Protein AF-E1YC82-F1 (afdb_monomer)

Solvent-accessible surface area (backbone atoms only — not comparable to full-atom values): 5538 Å² total; per-residue (Å²): 134,84,80,82,82,83,86,77,88,91,77,87,80,91,76,95,67,98,45,50,68,59,51,45,50,54,54,50,52,46,39,74,76,66,49,61,53,88,74,43,59,70,46,75,37,89,66,58,65,50,57,55,52,42,47,45,73,71,26,71,82,31,46,81,45,69,30,60,69,53,50,53,53,57,49,58,76,73,48,62,76,94,71,66,128

Organism: NCBI:txid201089

Foldseek 3Di:
DDDDDDDDDQDDDDDDDDDLVVLLVVLVVSVVVPDDLQPAAEDEDCDPPSNVVSNCVSRVNHDYHYHVVSVLVVVCVVDDPVPND

Sequence (85 aa):
MKKQVESGCWAFQAGDKESAPAWREFFRDLKKRGLDGRDMVLGAMDGLPGLKKVFKEEFPKAKVQRCQVHVSRNVLAKVPRKRHV

Mean predicted aligned error: 4.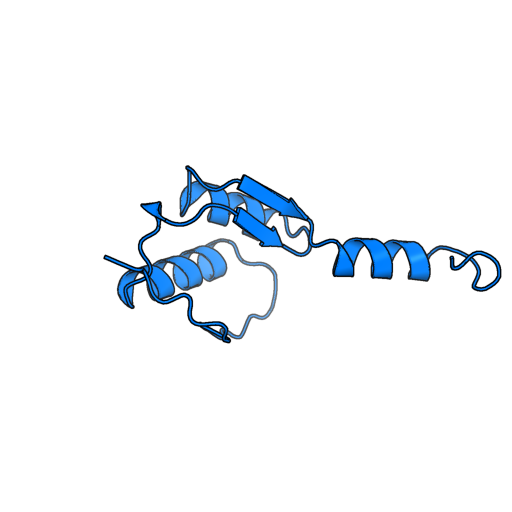89 Å

Secondary structure (DSSP, 8-state):
-PPP---S-------SS--HHHHHHHHHHHHHTT--GGG--EEEE---HHHHHHHHHH-TTSEEEE-HHHHHHHHHTTS-GGG--

Nearest PDB structures (foldseek):
  6xgx-assembly1_B  TM=9.272E-01  e=2.166E-03  Acetivibrio thermocellus ATCC 27405
  9fcx-assembly2_B  TM=4.796E-01  e=1.053E+00  Kitasatospora cystarginea
  9fcs-assembly2_B  TM=4.636E-01  e=1.773E+00  Kitasatospora cystarginea
  4dzr-assembly1_A  TM=3.955E-01  e=1.280E+00  Alicyclobacillus acidocaldarius subsp. acidocaldarius DSM 446
  2rfl-assembly7_G  TM=4.055E-01  e=1.662E+00  Agrobacterium fabrum str. C58

Structure (mmCIF, N/CA/C/O backbone):
data_AF-E1YC82-F1
#
_entry.id   AF-E1YC82-F1
#
loop_
_atom_site.group_PDB
_atom_site.id
_atom_site.type_symbol
_atom_site.label_atom_id
_atom_site.label_alt_id
_atom_site.label_comp_id
_atom_site.label_asym_id
_atom_site.label_entity_id
_atom_site.label_seq_id
_atom_site.pdbx_PDB_ins_code
_atom_site.Cartn_x
_atom_site.Cartn_y
_atom_site.Cartn_z
_atom_site.occupancy
_atom_site.B_iso_or_equiv
_atom_site.auth_seq_id
_atom_site.auth_comp_id
_atom_site.auth_asym_id
_atom_site.auth_atom_id
_atom_site.pdbx_PDB_model_num
ATOM 1 N N . MET A 1 1 ? -24.403 -14.315 8.257 1.00 39.44 1 MET A N 1
ATOM 2 C CA . MET A 1 1 ? -24.457 -12.958 7.671 1.00 39.44 1 MET A CA 1
ATOM 3 C C . MET A 1 1 ? -23.355 -12.861 6.620 1.00 39.44 1 MET A C 1
ATOM 5 O O . MET A 1 1 ? -22.188 -12.861 6.987 1.00 39.44 1 MET A O 1
ATOM 9 N N . LYS A 1 2 ? -23.686 -12.952 5.324 1.00 44.47 2 LYS A N 1
ATOM 10 C CA . LYS A 1 2 ? -22.682 -12.913 4.246 1.00 44.47 2 LYS A CA 1
ATOM 11 C C . LYS A 1 2 ? -22.275 -11.451 4.041 1.00 44.47 2 LYS A C 1
ATOM 13 O O . LYS A 1 2 ? -23.133 -10.651 3.686 1.00 44.47 2 LYS A O 1
ATOM 18 N N . LYS A 1 3 ? -21.012 -11.091 4.292 1.00 59.72 3 LYS A N 1
ATOM 19 C CA . LYS A 1 3 ? -20.489 -9.784 3.866 1.00 59.72 3 LYS A CA 1
ATOM 20 C C . LYS A 1 3 ? -20.506 -9.771 2.340 1.00 59.72 3 LYS A C 1
ATOM 22 O O . LYS A 1 3 ? -19.889 -10.642 1.728 1.00 59.72 3 LYS A O 1
ATOM 27 N N . GLN A 1 4 ? -21.257 -8.854 1.738 1.00 53.31 4 GLN A N 1
ATOM 28 C CA . GLN A 1 4 ? -21.145 -8.607 0.305 1.00 53.31 4 GLN A CA 1
ATOM 29 C C . GLN A 1 4 ? -19.725 -8.117 0.019 1.00 53.31 4 GLN A C 1
ATOM 31 O O . GLN A 1 4 ? -19.235 -7.191 0.662 1.00 53.31 4 GLN A O 1
ATOM 36 N N . VAL A 1 5 ? -19.050 -8.790 -0.910 1.00 60.34 5 VAL A N 1
ATOM 37 C CA . VAL A 1 5 ? -17.763 -8.353 -1.447 1.00 60.34 5 VAL A CA 1
ATOM 38 C C . VAL A 1 5 ? -18.080 -7.545 -2.695 1.00 60.34 5 VAL A C 1
ATOM 40 O O . VAL A 1 5 ? -18.366 -8.114 -3.746 1.00 60.34 5 VAL A O 1
ATOM 43 N N . GLU A 1 6 ? -18.070 -6.223 -2.577 1.00 67.06 6 GLU A N 1
ATOM 44 C CA . GLU A 1 6 ? -18.196 -5.343 -3.735 1.00 67.06 6 GLU A CA 1
ATOM 45 C C . GLU A 1 6 ? -16.813 -5.129 -4.357 1.00 67.06 6 GLU A C 1
ATOM 47 O O . GLU A 1 6 ? -15.867 -4.685 -3.703 1.00 67.06 6 GLU A O 1
ATOM 52 N N . SER A 1 7 ? -16.680 -5.496 -5.632 1.00 78.44 7 SER A N 1
ATOM 53 C CA . SER A 1 7 ? -15.469 -5.234 -6.412 1.00 78.44 7 SER A CA 1
ATOM 54 C C . SER A 1 7 ? -15.636 -3.897 -7.125 1.00 78.44 7 SER A C 1
ATOM 56 O O . SER A 1 7 ? -16.541 -3.751 -7.941 1.00 78.44 7 SER A O 1
ATOM 58 N N . GLY A 1 8 ? -14.779 -2.919 -6.829 1.00 88.56 8 GLY A N 1
ATOM 59 C CA . GLY A 1 8 ? -14.878 -1.589 -7.426 1.00 88.56 8 GLY A CA 1
ATOM 60 C C . GLY A 1 8 ? -13.775 -0.631 -6.984 1.00 88.56 8 GLY A C 1
ATOM 61 O O . GLY A 1 8 ? -12.937 -0.955 -6.139 1.00 88.56 8 GLY A O 1
ATOM 62 N N . CYS A 1 9 ? -13.774 0.563 -7.576 1.00 90.75 9 CYS A N 1
ATOM 63 C CA . CYS A 1 9 ? -12.952 1.676 -7.117 1.00 90.75 9 CYS A CA 1
ATOM 64 C C . CYS A 1 9 ? -13.667 2.373 -5.954 1.00 90.75 9 CYS A C 1
ATOM 66 O O . CYS A 1 9 ? -14.706 2.997 -6.145 1.00 90.75 9 CYS A O 1
ATOM 68 N N . TRP A 1 10 ? -13.112 2.260 -4.748 1.00 90.75 10 TRP A N 1
ATOM 69 C CA . TRP A 1 10 ? -13.724 2.812 -3.536 1.00 90.75 10 TRP A CA 1
ATOM 70 C C . TRP A 1 10 ? -13.440 4.305 -3.339 1.00 90.75 10 TRP A C 1
ATOM 72 O O . TRP A 1 10 ? -14.162 4.978 -2.602 1.00 90.75 10 TRP A O 1
ATOM 82 N N . ALA A 1 11 ? -12.359 4.822 -3.927 1.00 93.31 11 ALA A N 1
ATOM 83 C CA . ALA A 1 11 ? -11.913 6.196 -3.732 1.00 93.31 11 ALA A CA 1
ATOM 84 C C . ALA A 1 11 ? -10.899 6.627 -4.794 1.00 93.31 11 ALA A C 1
ATOM 86 O O . ALA A 1 11 ? -10.125 5.812 -5.296 1.00 93.31 11 ALA A O 1
ATOM 87 N N . PHE A 1 12 ? -10.851 7.931 -5.048 1.00 94.19 12 PHE A N 1
ATOM 88 C CA . PHE A 1 12 ? -9.837 8.581 -5.866 1.00 94.19 12 PHE A CA 1
ATOM 89 C C . PHE A 1 12 ? -9.440 9.901 -5.200 1.00 94.19 12 PHE A C 1
ATOM 91 O O . PHE A 1 12 ? -10.310 10.675 -4.810 1.00 94.19 12 PHE A O 1
ATOM 98 N N . GLN A 1 13 ? -8.138 10.152 -5.063 1.00 93.81 13 GLN A N 1
ATOM 99 C CA . GLN A 1 13 ? -7.600 11.401 -4.527 1.00 93.81 13 GLN A CA 1
ATOM 100 C C . GLN A 1 13 ? -6.385 11.806 -5.359 1.00 93.81 13 GLN A C 1
ATOM 102 O O . GLN A 1 13 ? -5.454 11.019 -5.532 1.00 93.81 13 GLN A O 1
ATOM 107 N N . ALA A 1 14 ? -6.410 13.028 -5.889 1.00 93.56 14 ALA A N 1
ATOM 108 C CA . ALA A 1 14 ? -5.271 13.594 -6.596 1.00 93.56 14 ALA A CA 1
ATOM 109 C C . ALA A 1 14 ? -4.169 13.991 -5.600 1.00 93.56 14 ALA A C 1
ATOM 111 O O . ALA A 1 14 ? -4.455 14.476 -4.505 1.00 93.56 14 ALA A O 1
ATOM 112 N N . GLY A 1 15 ? -2.913 13.799 -5.995 1.00 88.88 15 GLY A N 1
ATOM 113 C CA . GLY A 1 15 ? -1.735 14.185 -5.224 1.00 88.88 15 GLY A CA 1
ATOM 114 C C . GLY A 1 15 ? -0.587 14.569 -6.153 1.00 88.88 15 GLY A C 1
ATOM 115 O O . GLY A 1 15 ? -0.509 14.084 -7.280 1.00 88.88 15 GLY A O 1
ATOM 116 N N . ASP A 1 16 ? 0.283 15.457 -5.683 1.00 87.50 16 ASP A N 1
ATOM 117 C CA . ASP A 1 16 ? 1.446 15.983 -6.405 1.00 87.50 16 ASP A CA 1
ATOM 118 C C . ASP A 1 16 ? 2.686 15.087 -6.247 1.00 87.50 16 ASP A C 1
ATOM 120 O O . ASP A 1 16 ? 3.433 14.853 -7.196 1.00 87.50 16 ASP A O 1
ATOM 124 N N . LYS A 1 17 ? 2.900 14.570 -5.035 1.00 90.75 17 LYS A N 1
ATOM 125 C CA . LYS A 1 17 ? 4.007 13.692 -4.649 1.00 90.75 17 LYS A CA 1
ATOM 126 C C . LYS A 1 17 ? 3.591 12.764 -3.513 1.00 90.75 17 LYS A C 1
ATOM 128 O O . LYS A 1 17 ? 2.507 12.879 -2.942 1.00 90.75 17 LYS A O 1
ATOM 133 N N . GLU A 1 18 ? 4.481 11.847 -3.139 1.00 90.25 18 GLU A N 1
ATOM 134 C CA . GLU A 1 18 ? 4.257 11.011 -1.963 1.00 90.25 18 GLU A CA 1
ATOM 135 C C . GLU A 1 18 ? 4.163 11.872 -0.689 1.00 90.25 18 GLU A C 1
ATOM 137 O O . GLU A 1 18 ? 5.104 12.574 -0.317 1.00 90.25 18 GLU A O 1
ATOM 142 N N . SER A 1 19 ? 3.020 11.789 -0.002 1.00 94.38 19 SER A N 1
ATOM 143 C CA . SER A 1 19 ? 2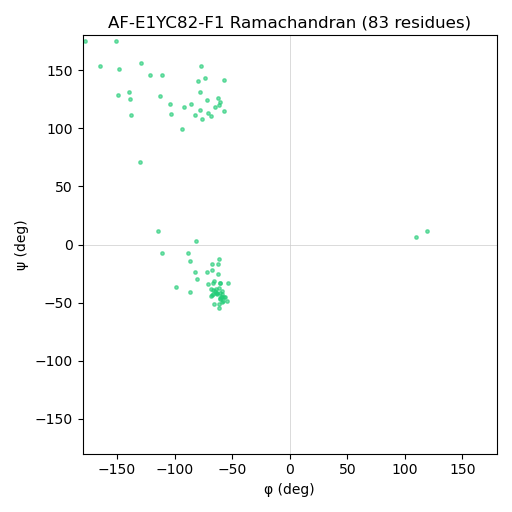.726 12.570 1.199 1.00 94.38 19 SER A CA 1
ATOM 144 C C . SER A 1 19 ? 2.052 11.693 2.252 1.00 94.38 19 SER A C 1
ATOM 146 O O . SER A 1 19 ? 0.913 11.256 2.094 1.00 94.38 19 SER A O 1
ATOM 148 N N . ALA A 1 20 ? 2.755 11.430 3.358 1.00 94.44 20 ALA A N 1
ATOM 149 C CA . ALA A 1 20 ? 2.200 10.655 4.469 1.00 94.44 20 ALA A CA 1
ATOM 150 C C . ALA A 1 20 ? 0.922 11.284 5.073 1.00 94.44 20 ALA A C 1
ATOM 152 O O . ALA A 1 20 ? -0.012 10.533 5.360 1.00 94.44 20 ALA A O 1
ATOM 153 N N . PRO A 1 21 ? 0.818 12.620 5.248 1.00 94.81 21 PRO A N 1
ATOM 154 C CA . PRO A 1 21 ? -0.444 13.253 5.627 1.00 94.81 21 PRO A CA 1
ATOM 155 C C . PRO A 1 21 ? -1.588 12.957 4.650 1.00 94.81 21 PRO A C 1
ATOM 157 O O . PRO A 1 21 ? -2.661 12.569 5.106 1.00 94.81 21 PRO A O 1
ATOM 160 N N . ALA A 1 22 ? -1.342 13.050 3.338 1.00 95.75 22 ALA A N 1
ATOM 161 C CA . ALA A 1 22 ? -2.366 12.798 2.321 1.00 95.75 22 ALA A CA 1
ATOM 162 C C . ALA A 1 22 ? -2.857 11.341 2.358 1.00 95.75 22 ALA A C 1
ATOM 164 O O . ALA A 1 22 ? -4.057 11.087 2.351 1.00 95.75 22 ALA A O 1
ATOM 165 N N . TRP A 1 23 ? -1.946 10.370 2.506 1.00 96.38 23 TRP A N 1
ATOM 166 C CA . TRP A 1 23 ? -2.332 8.964 2.679 1.00 96.38 23 TRP A CA 1
ATOM 167 C C . TRP A 1 23 ? -3.159 8.725 3.939 1.00 96.38 23 TRP A C 1
ATOM 169 O O . TRP A 1 23 ? -4.078 7.905 3.940 1.00 96.38 23 TRP A O 1
ATOM 179 N N . ARG A 1 24 ? -2.841 9.432 5.027 1.00 96.88 24 ARG A N 1
ATOM 180 C CA . ARG A 1 24 ? -3.562 9.280 6.291 1.00 96.88 24 ARG A CA 1
ATOM 181 C C . ARG A 1 24 ? -4.980 9.814 6.168 1.00 96.88 24 ARG A C 1
ATOM 183 O O . ARG A 1 24 ? -5.916 9.164 6.622 1.00 96.88 24 ARG A O 1
ATOM 190 N N . GLU A 1 25 ? -5.129 10.974 5.543 1.00 96.31 25 GLU A N 1
ATOM 191 C CA . GLU A 1 25 ? -6.430 11.548 5.216 1.00 96.31 25 GLU A CA 1
ATOM 192 C C . GLU A 1 25 ? -7.251 10.597 4.339 1.00 96.31 25 GLU A C 1
ATOM 194 O O . GLU A 1 25 ? -8.375 10.264 4.708 1.00 96.31 25 GLU A O 1
ATOM 199 N N . PHE A 1 26 ? -6.656 10.062 3.270 1.00 96.56 26 PHE A N 1
ATOM 200 C CA . PHE A 1 26 ? -7.307 9.121 2.359 1.00 96.56 26 PHE A CA 1
ATOM 201 C C . PHE A 1 26 ? -7.896 7.896 3.082 1.00 96.56 26 PHE A C 1
ATOM 203 O O . PHE A 1 26 ? -9.059 7.535 2.890 1.00 96.56 26 PHE A O 1
ATOM 210 N N . PHE A 1 27 ? -7.122 7.252 3.963 1.00 96.94 27 PHE A N 1
ATOM 211 C CA . PHE A 1 27 ? -7.614 6.091 4.714 1.00 96.94 27 PHE A CA 1
ATOM 212 C C . PHE A 1 27 ? -8.648 6.456 5.779 1.00 96.94 27 PHE A C 1
ATOM 214 O O . PHE A 1 27 ? -9.572 5.678 6.028 1.00 96.94 27 PHE A O 1
ATOM 221 N N . ARG A 1 28 ? -8.517 7.626 6.410 1.00 96.31 28 ARG A N 1
ATOM 222 C CA . ARG A 1 28 ? -9.512 8.119 7.368 1.00 96.31 28 ARG A CA 1
ATOM 223 C C . ARG A 1 28 ? -10.838 8.430 6.689 1.00 96.31 28 ARG A C 1
ATOM 225 O O . ARG A 1 28 ? -11.876 8.092 7.252 1.00 96.31 28 ARG A O 1
ATOM 232 N N . ASP A 1 29 ? -10.810 9.002 5.490 1.00 96.94 29 ASP A N 1
ATOM 233 C CA . ASP A 1 29 ? -12.006 9.240 4.685 1.00 96.94 29 ASP A CA 1
ATOM 234 C C . ASP A 1 29 ? -12.725 7.925 4.343 1.00 96.94 29 ASP A C 1
ATOM 236 O O . ASP A 1 29 ? -13.924 7.788 4.590 1.00 96.94 29 ASP A O 1
ATOM 240 N N . LEU A 1 30 ? -11.987 6.905 3.891 1.00 95.94 30 LEU A N 1
ATOM 241 C CA . LEU A 1 30 ? -12.547 5.572 3.642 1.00 95.94 30 LEU A CA 1
ATOM 242 C C . LEU A 1 30 ? -13.230 4.979 4.885 1.00 95.94 30 LEU A C 1
ATOM 244 O O . LEU A 1 30 ? -14.349 4.472 4.797 1.00 95.94 30 LEU A O 1
ATOM 248 N N . LYS A 1 31 ? -12.587 5.068 6.056 1.00 95.50 31 LYS A N 1
ATOM 249 C CA . LYS A 1 31 ? -13.173 4.605 7.325 1.00 95.50 31 LYS A CA 1
ATOM 250 C C . LYS A 1 31 ? -14.414 5.402 7.709 1.00 95.50 31 LYS A C 1
ATOM 252 O O . LYS A 1 31 ? -15.407 4.817 8.130 1.00 95.50 31 LYS A O 1
ATOM 257 N N . LYS A 1 32 ? -14.385 6.726 7.522 1.00 96.88 32 LYS A N 1
ATOM 258 C CA . LYS A 1 32 ? -15.530 7.614 7.765 1.00 96.88 32 LYS A CA 1
ATOM 259 C C . LYS A 1 32 ? -16.731 7.245 6.887 1.00 96.88 32 LYS A C 1
ATOM 261 O O . LYS A 1 32 ? -17.863 7.364 7.339 1.00 96.88 32 LYS A O 1
ATOM 266 N N . ARG A 1 33 ? -16.488 6.752 5.669 1.00 95.50 33 ARG A N 1
ATOM 267 C CA . ARG A 1 33 ? -17.515 6.253 4.737 1.00 95.50 33 ARG A CA 1
A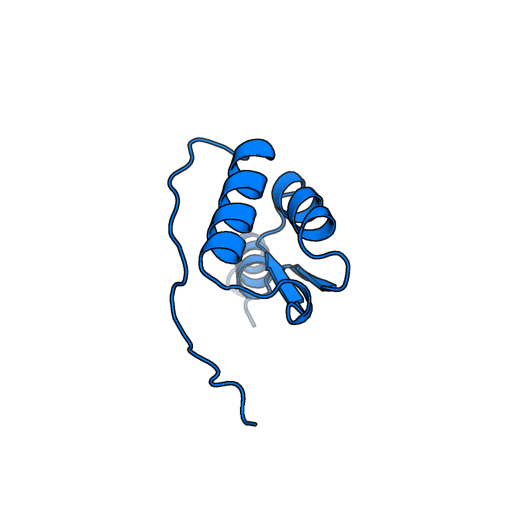TOM 268 C C . ARG A 1 33 ? -17.977 4.816 5.005 1.00 95.50 33 ARG A C 1
ATOM 270 O O . ARG A 1 33 ? -18.805 4.308 4.258 1.00 95.50 33 ARG A O 1
ATOM 277 N N . GLY A 1 34 ? -17.485 4.174 6.066 1.00 93.06 34 GLY A N 1
ATOM 278 C CA . GLY A 1 34 ? -17.971 2.868 6.522 1.00 93.06 34 GLY A CA 1
ATOM 279 C C . GLY A 1 34 ? -17.012 1.699 6.302 1.00 93.06 34 GLY A C 1
ATOM 280 O O . GLY A 1 34 ? -17.385 0.562 6.586 1.00 93.06 34 GLY A O 1
ATOM 281 N N . LEU A 1 35 ? -15.777 1.936 5.843 1.00 92.88 35 LEU A N 1
ATOM 282 C CA . LEU A 1 35 ? -14.761 0.882 5.795 1.00 92.88 35 LEU A CA 1
ATOM 283 C C . LEU A 1 35 ? -14.341 0.475 7.222 1.00 92.88 35 LEU A C 1
ATOM 285 O O . LEU A 1 35 ?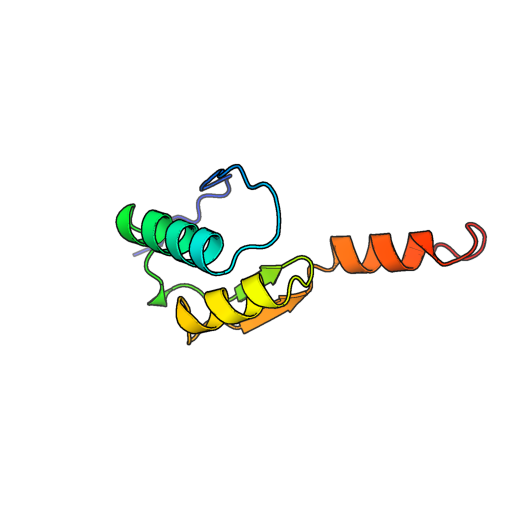 -13.646 1.227 7.909 1.00 92.88 35 LEU A O 1
ATOM 289 N N . ASP A 1 36 ? -14.696 -0.735 7.662 1.00 92.94 36 ASP A N 1
ATOM 290 C CA . ASP A 1 36 ? -14.225 -1.272 8.944 1.00 92.94 36 ASP A CA 1
ATOM 291 C C . ASP A 1 36 ? -12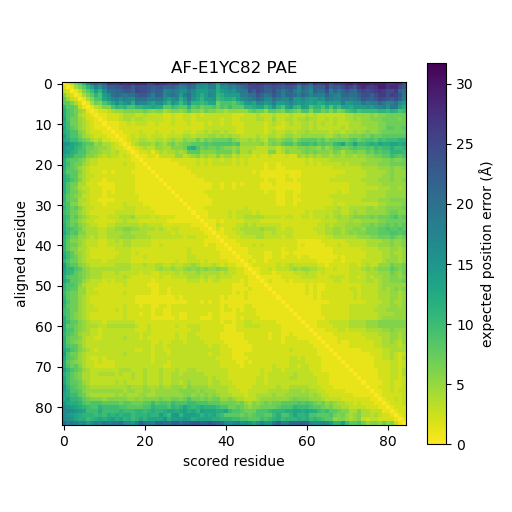.768 -1.745 8.825 1.00 92.94 36 ASP A C 1
ATOM 293 O O . ASP A 1 36 ? -12.456 -2.780 8.234 1.00 92.94 36 ASP A O 1
ATOM 297 N N . GLY A 1 37 ? -11.847 -0.994 9.432 1.00 90.81 37 GLY A N 1
ATOM 298 C CA . GLY A 1 37 ? -10.425 -1.334 9.418 1.00 90.81 37 GLY A CA 1
ATOM 299 C C . GLY A 1 37 ? -10.080 -2.670 10.088 1.00 90.81 37 GLY A C 1
ATOM 300 O O . GLY A 1 37 ? -8.998 -3.198 9.837 1.00 90.81 37 GLY A O 1
ATOM 301 N N . ARG A 1 38 ? -10.972 -3.242 10.911 1.00 91.81 38 ARG A N 1
ATOM 302 C CA . ARG A 1 38 ? -10.775 -4.563 11.537 1.00 91.81 38 ARG A CA 1
ATOM 303 C C . ARG A 1 38 ? -10.899 -5.709 10.537 1.00 91.81 38 ARG A C 1
ATOM 305 O O . ARG A 1 38 ? -10.324 -6.766 10.777 1.00 91.81 38 ARG A O 1
ATOM 312 N N . ASP A 1 39 ? -11.607 -5.477 9.436 1.00 91.50 39 ASP A N 1
ATOM 313 C CA . ASP A 1 39 ? -11.794 -6.443 8.353 1.00 91.50 39 ASP A CA 1
ATOM 314 C C . ASP A 1 39 ? -10.689 -6.378 7.297 1.00 91.50 39 ASP A C 1
ATOM 316 O O . ASP A 1 39 ? -10.632 -7.214 6.396 1.00 91.50 39 ASP A O 1
ATOM 320 N N . MET A 1 40 ? -9.794 -5.392 7.396 1.00 94.56 40 MET A N 1
ATOM 321 C CA . MET A 1 40 ? -8.676 -5.255 6.476 1.00 94.56 40 MET A CA 1
ATOM 322 C C . MET A 1 40 ? -7.652 -6.369 6.724 1.00 94.56 40 MET A C 1
ATOM 324 O O . MET A 1 40 ? -6.982 -6.399 7.756 1.00 94.56 40 MET A O 1
ATOM 328 N N . VAL A 1 41 ? -7.503 -7.274 5.756 1.00 96.25 41 VAL A N 1
ATOM 329 C CA . VAL A 1 41 ? -6.565 -8.409 5.847 1.00 96.25 41 VAL A CA 1
ATOM 330 C C . VAL A 1 41 ? -5.256 -8.135 5.104 1.00 96.25 41 VAL A C 1
ATOM 332 O O . VAL A 1 41 ? -4.189 -8.544 5.566 1.00 96.25 41 VAL A O 1
ATOM 335 N N . LEU A 1 42 ? -5.313 -7.448 3.960 1.00 96.38 42 LEU A N 1
ATOM 336 C CA . LEU A 1 42 ? -4.172 -7.284 3.059 1.00 96.38 42 LEU A CA 1
ATOM 337 C C . LEU A 1 42 ? -4.228 -5.952 2.301 1.00 96.38 42 LEU A C 1
ATOM 339 O O . LEU A 1 42 ? -5.208 -5.667 1.623 1.00 96.38 42 LEU A O 1
ATOM 343 N N . GLY A 1 43 ? -3.138 -5.186 2.347 1.00 96.44 43 GLY A N 1
ATOM 344 C CA . GLY A 1 43 ? -2.879 -4.066 1.441 1.00 96.44 43 GLY A CA 1
ATOM 345 C C . GLY A 1 43 ? -1.847 -4.445 0.379 1.00 96.44 43 GLY A C 1
ATOM 346 O O . GLY A 1 43 ? -0.716 -4.796 0.723 1.00 96.44 43 GLY A O 1
ATOM 347 N N . ALA A 1 44 ? -2.213 -4.360 -0.903 1.00 97.31 44 ALA A N 1
ATOM 348 C CA . ALA A 1 44 ? -1.313 -4.591 -2.034 1.00 97.31 44 ALA A CA 1
ATOM 349 C C . ALA A 1 44 ? -0.889 -3.254 -2.665 1.00 97.31 44 ALA A C 1
ATOM 351 O O . ALA A 1 44 ? -1.711 -2.552 -3.246 1.00 97.31 44 ALA A O 1
ATOM 352 N N . MET A 1 45 ? 0.391 -2.896 -2.544 1.00 96.25 45 MET A N 1
ATOM 353 C CA . MET A 1 45 ? 0.903 -1.550 -2.859 1.00 96.25 45 MET A CA 1
ATOM 354 C C . MET A 1 45 ? 2.112 -1.608 -3.799 1.00 96.25 45 MET A C 1
ATOM 356 O O . MET A 1 45 ? 2.816 -2.614 -3.860 1.00 96.25 45 MET A O 1
ATOM 360 N N . ASP A 1 46 ? 2.382 -0.540 -4.540 1.00 93.81 46 ASP A N 1
ATOM 361 C CA . ASP A 1 46 ? 3.496 -0.432 -5.502 1.00 93.81 46 ASP A CA 1
ATOM 362 C C . ASP A 1 46 ? 4.901 -0.421 -4.852 1.00 93.81 46 ASP A C 1
ATOM 364 O O . ASP A 1 46 ? 5.898 -0.823 -5.470 1.00 93.81 46 ASP A O 1
ATOM 368 N N . GLY A 1 47 ? 4.974 -0.065 -3.570 1.00 91.12 47 GLY A N 1
ATOM 369 C CA . GLY A 1 47 ? 6.188 -0.085 -2.754 1.00 91.12 47 GLY A CA 1
ATOM 370 C C . GLY A 1 47 ? 6.602 1.274 -2.194 1.00 91.12 47 GLY A C 1
ATOM 371 O O . GLY A 1 47 ? 7.708 1.365 -1.666 1.00 91.12 47 GLY A O 1
ATOM 372 N N . LEU A 1 48 ? 5.742 2.292 -2.282 1.00 93.56 48 LEU A N 1
ATOM 373 C CA . LEU A 1 48 ? 5.968 3.600 -1.670 1.00 93.56 48 LEU A CA 1
ATOM 374 C C . LEU A 1 48 ? 6.116 3.492 -0.128 1.00 93.56 48 LEU A C 1
ATOM 376 O O . LEU A 1 48 ? 5.234 2.938 0.546 1.00 93.56 48 LEU A O 1
ATOM 380 N N . PRO A 1 49 ? 7.241 3.948 0.462 1.00 92.44 49 PRO A N 1
ATOM 381 C CA . PRO A 1 49 ? 7.559 3.712 1.872 1.00 92.44 49 PRO A CA 1
ATOM 382 C C . PRO A 1 49 ? 6.637 4.461 2.844 1.00 92.44 49 PRO A C 1
ATOM 384 O O . PRO A 1 49 ? 6.248 3.902 3.873 1.00 92.44 49 PRO A O 1
ATOM 387 N N . GLY A 1 50 ? 6.258 5.696 2.523 1.00 94.56 50 GLY A N 1
ATOM 388 C CA . GLY A 1 50 ? 5.313 6.509 3.281 1.00 94.56 50 GLY A CA 1
ATOM 389 C C . GLY A 1 50 ? 3.905 5.924 3.249 1.00 94.56 50 GLY A C 1
ATOM 390 O O . GLY A 1 50 ? 3.279 5.812 4.304 1.00 94.56 50 GLY A O 1
ATOM 391 N N . LEU A 1 51 ? 3.446 5.448 2.087 1.00 96.19 51 LEU A N 1
ATOM 392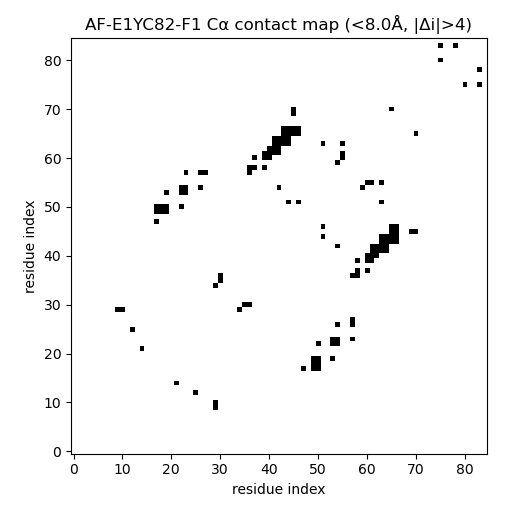 C CA . LEU A 1 51 ? 2.171 4.730 1.969 1.00 96.19 51 LEU A CA 1
ATOM 393 C C . LEU A 1 51 ? 2.151 3.477 2.860 1.00 96.19 51 LEU A C 1
ATOM 395 O O . LEU A 1 51 ? 1.233 3.293 3.659 1.00 96.19 51 LEU A O 1
ATOM 399 N N . LYS A 1 52 ? 3.198 2.643 2.787 1.00 96.19 52 LYS A N 1
ATOM 400 C CA . LYS A 1 52 ? 3.332 1.441 3.628 1.00 96.19 52 LYS A CA 1
ATOM 401 C C . LYS A 1 52 ? 3.324 1.773 5.120 1.00 96.19 52 LYS A C 1
ATOM 403 O O . LYS A 1 52 ? 2.718 1.036 5.899 1.00 96.19 52 LYS A O 1
ATOM 408 N N . LYS A 1 53 ? 4.029 2.833 5.527 1.00 96.81 53 LYS A N 1
ATOM 409 C CA . LYS A 1 53 ? 4.086 3.271 6.927 1.00 96.81 53 LYS A CA 1
ATOM 410 C C . LYS A 1 53 ? 2.692 3.649 7.423 1.00 96.81 53 LYS A C 1
ATOM 412 O O . LYS A 1 53 ? 2.218 3.062 8.390 1.00 96.81 53 LYS A O 1
ATOM 417 N N . VAL A 1 54 ? 2.022 4.558 6.719 1.00 97.69 54 VAL A N 1
ATOM 418 C CA . VAL A 1 54 ? 0.694 5.052 7.103 1.00 97.69 54 VAL A CA 1
ATOM 419 C C . VAL A 1 54 ? -0.350 3.937 7.068 1.00 97.69 54 VAL A C 1
ATOM 421 O O . VAL A 1 54 ? -1.178 3.843 7.965 1.00 97.69 54 VAL A O 1
ATOM 424 N N . PHE A 1 55 ? -0.285 3.031 6.093 1.00 97.75 55 PHE A N 1
ATOM 425 C CA . PHE A 1 55 ? -1.200 1.894 6.036 1.00 97.75 55 PHE A CA 1
ATOM 426 C C . PHE A 1 55 ? -1.097 0.989 7.263 1.00 97.75 55 PHE A C 1
ATOM 428 O O . PHE A 1 55 ? -2.118 0.558 7.782 1.00 97.75 55 PHE A O 1
ATOM 435 N N . LYS A 1 56 ? 0.116 0.713 7.757 1.00 97.00 56 LYS A N 1
ATOM 436 C CA . LYS A 1 56 ? 0.298 -0.078 8.984 1.00 97.00 56 LYS A CA 1
ATOM 437 C C . LYS A 1 56 ? -0.214 0.639 10.231 1.00 97.00 56 LYS A C 1
ATOM 439 O O . LYS A 1 56 ? -0.678 -0.027 11.149 1.00 97.00 56 LYS A O 1
ATOM 444 N N . GLU A 1 57 ? -0.121 1.966 10.269 1.00 96.81 57 GLU A N 1
ATOM 445 C CA . GLU A 1 57 ? -0.694 2.775 11.352 1.00 96.81 57 GLU A CA 1
ATOM 446 C C . GLU A 1 57 ? -2.231 2.715 11.320 1.00 96.81 57 GLU A C 1
ATOM 448 O O . GLU A 1 57 ? -2.870 2.521 12.350 1.00 96.81 57 GLU A O 1
ATOM 453 N N . GLU A 1 58 ? -2.832 2.828 10.132 1.00 97.31 58 GLU A N 1
ATOM 454 C CA . GLU A 1 58 ? -4.286 2.858 9.964 1.00 97.31 58 GLU A CA 1
ATOM 455 C C . GLU A 1 58 ? -4.927 1.454 9.998 1.00 97.31 58 GLU A C 1
ATOM 457 O O . GLU A 1 58 ? -6.061 1.313 10.459 1.00 97.31 58 GLU A O 1
ATOM 462 N N . PHE A 1 59 ? -4.223 0.400 9.581 1.00 97.44 59 PHE A N 1
ATOM 463 C CA . PHE A 1 59 ? -4.708 -0.987 9.573 1.00 97.44 59 PHE A CA 1
ATOM 464 C C . PHE A 1 59 ? -3.694 -1.950 10.228 1.00 97.44 59 PHE A C 1
ATOM 466 O O . PHE A 1 59 ? -3.092 -2.778 9.542 1.00 97.44 59 PHE A O 1
ATOM 473 N N . PRO A 1 60 ? -3.511 -1.911 11.563 1.00 96.00 60 PRO A N 1
ATOM 474 C CA . PRO A 1 60 ? -2.425 -2.636 12.241 1.00 96.00 60 PRO A CA 1
ATOM 475 C C . PRO A 1 60 ? -2.470 -4.164 12.115 1.00 96.00 60 PRO A C 1
ATOM 477 O O . PRO A 1 60 ? -1.440 -4.825 12.230 1.00 96.00 60 PRO A O 1
ATOM 480 N N . LYS A 1 61 ? -3.660 -4.740 11.897 1.00 96.00 61 LYS A N 1
ATOM 481 C CA . LYS A 1 61 ? -3.853 -6.192 11.733 1.00 96.00 61 LYS A CA 1
ATOM 482 C C . LYS A 1 61 ? -3.662 -6.664 10.287 1.00 96.00 61 LYS A C 1
ATOM 484 O O . LYS A 1 61 ? -3.536 -7.866 10.057 1.00 96.00 61 LYS A O 1
ATOM 489 N N . ALA A 1 62 ? -3.638 -5.741 9.326 1.00 97.44 62 ALA A N 1
ATOM 490 C CA . ALA A 1 62 ? -3.510 -6.065 7.917 1.00 97.44 62 ALA A CA 1
ATOM 491 C C . ALA 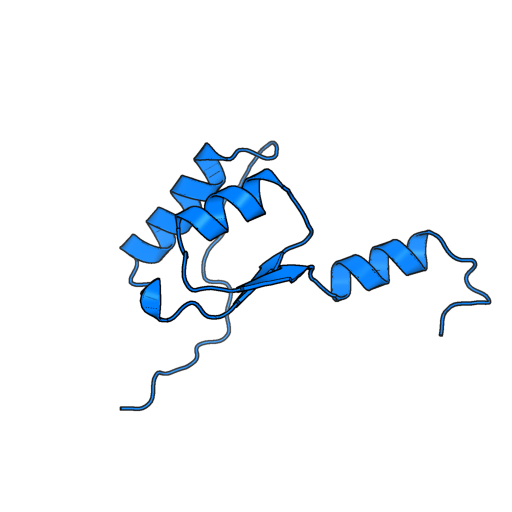A 1 62 ? -2.052 -6.362 7.548 1.00 97.44 62 ALA A C 1
ATOM 493 O O . ALA A 1 62 ? -1.112 -5.685 7.974 1.00 97.44 62 ALA A O 1
ATOM 494 N N . LYS A 1 63 ? -1.853 -7.357 6.685 1.00 97.31 63 LYS A N 1
ATOM 495 C CA . LYS A 1 63 ? -0.556 -7.609 6.053 1.00 97.31 63 LYS A CA 1
ATOM 496 C C . LYS A 1 63 ? -0.320 -6.595 4.937 1.00 97.31 63 LYS A C 1
ATOM 498 O O . LYS A 1 63 ? -1.254 -6.102 4.311 1.00 97.31 63 LYS A O 1
ATOM 503 N N . VAL A 1 64 ? 0.950 -6.323 4.651 1.00 97.00 64 VAL A N 1
ATOM 504 C CA . VAL A 1 64 ? 1.349 -5.509 3.497 1.00 97.00 64 VAL A CA 1
ATOM 505 C C . VAL A 1 64 ? 2.074 -6.395 2.501 1.00 97.00 64 VAL A C 1
ATOM 507 O O . VAL A 1 64 ? 3.048 -7.057 2.859 1.00 97.00 64 VAL A O 1
ATOM 510 N N . GLN A 1 65 ? 1.630 -6.363 1.251 1.00 97.31 65 GLN A N 1
ATOM 511 C CA . GLN A 1 65 ? 2.253 -7.049 0.130 1.00 97.31 65 GLN A CA 1
ATOM 512 C C . GLN A 1 65 ? 2.635 -6.041 -0.953 1.00 97.31 65 GLN A C 1
ATOM 514 O O . GLN A 1 65 ? 1.935 -5.059 -1.203 1.00 97.31 65 GLN A O 1
ATOM 519 N N . ARG A 1 66 ? 3.746 -6.311 -1.644 1.00 96.94 66 ARG A N 1
ATOM 520 C CA . ARG A 1 66 ? 4.079 -5.586 -2.869 1.00 96.94 66 ARG A CA 1
ATOM 521 C C . ARG A 1 66 ? 3.251 -6.117 -4.036 1.00 96.94 66 ARG A C 1
ATOM 523 O O . ARG A 1 66 ? 3.190 -7.328 -4.254 1.00 96.94 66 ARG A O 1
ATOM 530 N N . CYS A 1 67 ? 2.636 -5.214 -4.789 1.00 97.31 67 CYS A N 1
ATOM 531 C CA . CYS A 1 67 ? 1.840 -5.521 -5.966 1.00 97.31 67 CYS A CA 1
ATOM 532 C C . CYS A 1 67 ? 2.687 -6.294 -6.986 1.00 97.31 67 CYS A C 1
ATOM 534 O O . CYS A 1 67 ? 3.657 -5.762 -7.528 1.00 97.31 67 CYS A O 1
ATOM 536 N N . GLN A 1 68 ? 2.312 -7.548 -7.249 1.00 97.19 68 GLN A N 1
ATOM 537 C CA . GLN A 1 68 ? 3.073 -8.420 -8.146 1.00 97.19 68 GLN A CA 1
ATOM 538 C C . GLN A 1 68 ? 3.056 -7.903 -9.586 1.00 97.19 68 GLN A C 1
ATOM 540 O O . GLN A 1 68 ? 4.066 -7.995 -10.264 1.00 97.19 68 GLN A O 1
ATOM 545 N N . VAL A 1 69 ? 1.978 -7.235 -10.013 1.00 96.69 69 VAL A N 1
ATOM 546 C CA . VAL A 1 69 ? 1.913 -6.589 -11.335 1.00 96.69 69 VAL A CA 1
ATOM 547 C C . VAL A 1 69 ? 2.998 -5.518 -11.486 1.00 96.69 69 VAL A C 1
ATOM 549 O O . VAL A 1 69 ? 3.699 -5.494 -12.497 1.00 96.69 69 VAL A O 1
ATOM 552 N N . HIS A 1 70 ? 3.187 -4.658 -10.479 1.00 96.50 70 HIS A N 1
ATOM 553 C CA . HIS A 1 70 ? 4.273 -3.672 -10.491 1.00 96.50 70 HIS A CA 1
ATOM 554 C C . HIS A 1 70 ? 5.651 -4.342 -10.458 1.00 96.50 70 HIS A C 1
ATOM 556 O O . HIS A 1 70 ? 6.548 -3.913 -11.179 1.00 96.50 70 HIS A O 1
ATOM 562 N N . VAL A 1 71 ? 5.822 -5.410 -9.672 1.00 95.56 71 VAL A N 1
ATOM 563 C CA . VAL A 1 71 ? 7.082 -6.171 -9.631 1.00 95.56 71 VAL A CA 1
ATOM 564 C C . VAL A 1 71 ? 7.406 -6.768 -11.001 1.00 95.56 71 VAL A C 1
ATOM 566 O O . VAL A 1 71 ? 8.492 -6.520 -11.515 1.00 95.56 71 VAL A O 1
ATOM 569 N N . SER A 1 72 ? 6.469 -7.481 -11.627 1.00 95.62 72 SER A N 1
ATOM 570 C CA . SER A 1 72 ? 6.657 -8.077 -12.951 1.00 95.62 72 SER A CA 1
ATOM 571 C C . SER A 1 72 ? 6.984 -7.019 -14.003 1.00 95.62 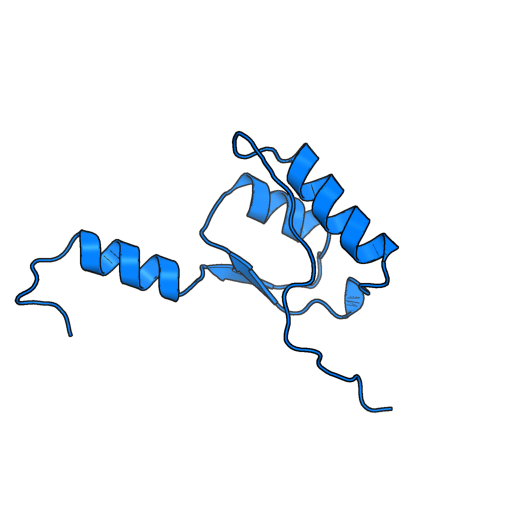72 SER A C 1
ATOM 573 O O . SER A 1 72 ? 7.945 -7.185 -14.748 1.00 95.62 72 SER A O 1
ATOM 575 N N . ARG A 1 73 ? 6.263 -5.888 -14.024 1.00 95.75 73 ARG A N 1
ATOM 576 C CA . ARG A 1 73 ? 6.564 -4.766 -14.934 1.00 95.75 73 ARG A CA 1
ATOM 577 C C . ARG A 1 73 ? 7.974 -4.215 -14.716 1.00 95.75 73 ARG A C 1
ATOM 579 O O . ARG A 1 73 ? 8.699 -4.022 -15.688 1.00 95.75 73 ARG A O 1
ATOM 586 N N . ASN A 1 74 ? 8.382 -4.017 -13.462 1.00 94.88 74 ASN A N 1
ATOM 587 C CA . ASN A 1 74 ? 9.722 -3.529 -13.128 1.00 94.88 74 ASN A CA 1
ATOM 588 C C . ASN A 1 74 ? 10.817 -4.506 -13.573 1.00 94.88 74 ASN A C 1
ATOM 590 O O . ASN A 1 74 ? 11.836 -4.070 -14.101 1.00 94.88 74 ASN A O 1
ATOM 594 N N . VAL A 1 75 ? 10.610 -5.813 -13.386 1.00 95.25 75 VAL A N 1
ATOM 595 C CA . VAL A 1 75 ? 11.558 -6.847 -13.826 1.00 95.25 75 VAL A CA 1
ATOM 596 C C . VAL A 1 75 ? 11.652 -6.873 -15.350 1.00 95.25 75 VAL A C 1
ATOM 598 O O 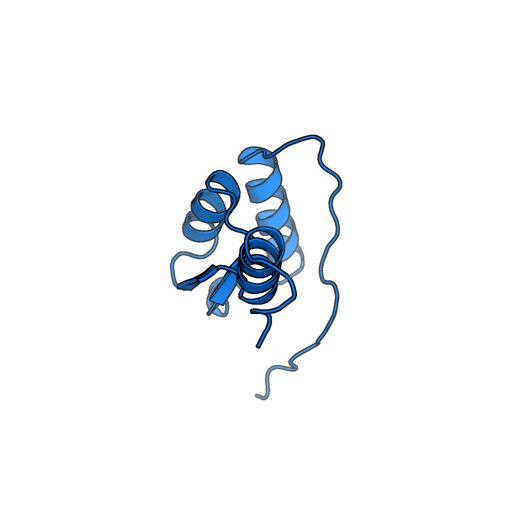. VAL A 1 75 ? 12.750 -6.755 -15.889 1.00 95.25 75 VAL A O 1
ATOM 601 N N . LEU A 1 76 ? 10.517 -6.951 -16.051 1.00 95.50 76 LEU A N 1
ATOM 602 C CA . LEU A 1 76 ? 10.466 -7.003 -17.517 1.00 95.50 76 LEU A CA 1
ATOM 603 C C . LEU A 1 76 ? 11.086 -5.763 -18.174 1.00 95.50 76 LEU A C 1
ATOM 605 O O . LEU A 1 76 ? 11.714 -5.881 -19.223 1.00 95.50 76 LEU A O 1
ATOM 609 N N . ALA A 1 77 ? 10.976 -4.595 -17.535 1.00 95.56 77 ALA A N 1
ATOM 610 C CA . ALA A 1 77 ? 11.618 -3.361 -17.985 1.00 95.56 77 ALA A CA 1
ATOM 611 C C . ALA A 1 77 ? 13.157 -3.387 -17.886 1.00 95.56 77 ALA A C 1
ATOM 613 O O . ALA A 1 77 ? 13.823 -2.543 -18.482 1.00 95.56 77 ALA A O 1
ATOM 614 N N . LYS A 1 78 ? 13.733 -4.322 -17.121 1.00 95.88 78 LYS A N 1
ATOM 615 C CA . LYS A 1 78 ? 15.181 -4.431 -16.880 1.00 95.88 78 LYS A CA 1
ATOM 616 C C . LYS A 1 78 ? 15.827 -5.650 -17.535 1.00 95.88 78 LYS A C 1
ATOM 618 O O . LYS A 1 78 ? 17.051 -5.741 -17.530 1.00 95.88 78 LYS A O 1
ATOM 623 N N . VAL A 1 79 ? 15.046 -6.564 -18.113 1.00 95.62 79 VAL A N 1
ATOM 624 C CA . VAL A 1 79 ? 15.574 -7.752 -18.800 1.00 95.62 79 VAL A CA 1
ATOM 625 C C . VAL A 1 79 ? 15.360 -7.677 -20.318 1.00 95.62 79 VAL A C 1
ATOM 627 O O . VAL A 1 79 ? 14.340 -7.150 -20.771 1.00 95.62 79 VAL A O 1
ATOM 630 N N . PRO A 1 80 ? 16.289 -8.216 -21.137 1.00 94.69 80 PRO A N 1
ATOM 631 C CA . PRO A 1 80 ? 16.110 -8.281 -22.584 1.00 94.69 80 PRO A CA 1
ATOM 632 C C . PRO A 1 80 ? 14.830 -9.027 -22.962 1.00 94.69 80 PRO A C 1
ATOM 634 O O . PRO A 1 80 ? 14.539 -10.077 -22.392 1.00 94.69 80 PRO A O 1
ATOM 637 N N . ARG A 1 81 ? 14.126 -8.553 -23.996 1.00 90.94 81 ARG A N 1
ATOM 638 C CA . ARG A 1 81 ? 12.874 -9.168 -24.480 1.00 90.94 81 ARG A CA 1
ATOM 639 C C . ARG A 1 81 ? 12.993 -10.659 -24.799 1.00 90.94 81 ARG A C 1
ATOM 641 O O . ARG A 1 81 ? 12.065 -11.409 -24.546 1.00 90.94 81 ARG A O 1
ATOM 648 N N . LYS A 1 82 ? 14.157 -11.107 -25.282 1.00 93.44 82 LYS A N 1
ATOM 649 C CA . LYS A 1 82 ? 14.438 -12.531 -25.556 1.00 93.44 82 LYS A CA 1
ATOM 650 C C . LYS A 1 82 ? 14.373 -13.431 -24.309 1.00 93.44 82 LYS A C 1
ATOM 652 O O . LYS A 1 82 ? 14.426 -14.643 -24.449 1.00 93.44 82 LYS A O 1
ATOM 657 N N . ARG A 1 83 ? 14.340 -12.848 -23.106 1.00 86.50 83 ARG A N 1
ATOM 658 C CA . ARG A 1 83 ? 14.283 -13.540 -21.809 1.00 86.50 83 ARG A CA 1
ATOM 659 C C . ARG A 1 83 ? 12.969 -13.282 -21.065 1.00 86.50 83 ARG A C 1
ATOM 661 O O . ARG A 1 83 ? 12.895 -13.544 -19.870 1.00 86.50 83 ARG A O 1
ATOM 668 N N . HIS A 1 84 ? 11.974 -12.693 -21.728 1.00 88.44 84 HIS A N 1
ATOM 669 C CA . HIS A 1 84 ? 10.623 -12.600 -21.175 1.00 88.44 84 HIS A CA 1
ATOM 670 C C . HIS A 1 84 ? 10.024 -14.010 -21.234 1.00 88.44 84 HIS A C 1
ATOM 672 O O . HIS A 1 84 ? 10.067 -14.634 -22.293 1.00 88.44 84 HIS A O 1
ATOM 678 N N . VAL A 1 85 ? 9.583 -14.522 -20.084 1.00 76.31 85 VAL A N 1
ATOM 679 C CA . VAL A 1 85 ? 8.936 -15.838 -19.938 1.00 76.31 85 VAL A CA 1
ATOM 680 C C . VAL A 1 85 ? 7.434 -15.690 -20.095 1.00 76.31 85 VAL A C 1
ATOM 682 O O . VAL A 1 85 ? 6.917 -14.653 -19.615 1.00 76.31 85 VAL A O 1
#

pLDDT: mean 91.4, std 11.21, range [39.44, 97.75]

InterPro domains:
  IPR001207 Transposase, mutator type [PF00872] (12-83)
  IPR001207 Transposase, mutator type [PTHR33217] (12-83)

Radius of gyration: 15.83 Å; Cα contacts (8 Å, |Δi|>4): 68; chains: 1; bounding box: 41×32×38 Å